Protein AF-A0A0R0GU61-F1 (afdb_monomer_lite)

pLDDT: mean 75.4, std 24.79, range [31.56, 98.56]

Foldseek 3Di:
DDDDDDDDDDPPPPDDDPDDDDPPDDDDDDDDDDDDDDDDDDDDDDPPPCPPPPPVPLVVLLVVVVVLLVVFQKAWEAAPPDPVSVVVVVVCVVVVHDHHYDHLVVPPPCSVSNLVSCCVVVVDNDDTDMHGDDD

Secondary structure (DSSP, 8-state):
-------PPPGGG-PPPP------------------------------------HHHHHHHHHHHHHHHHHSSEEEEE-TT-HHHHHHHHHHHHHT---EEEETTTSGGGHHHHHHHHHHHHS--SS-EEEE---

Structure (mmCIF, N/CA/C/O backbone):
data_AF-A0A0R0GU61-F1
#
_entry.id   AF-A0A0R0GU61-F1
#
loop_
_atom_site.group_PDB
_atom_site.id
_atom_site.type_symbol
_atom_site.label_atom_id
_atom_site.label_alt_id
_atom_site.label_comp_id
_atom_site.label_asym_id
_atom_site.label_entity_id
_atom_site.label_seq_id
_atom_site.pdbx_PDB_ins_code
_atom_site.Cartn_x
_atom_site.Cartn_y
_atom_site.Cartn_z
_atom_site.occupancy
_atom_site.B_iso_or_equiv
_atom_site.auth_seq_id
_atom_site.auth_comp_id
_atom_site.auth_asym_id
_atom_site.auth_atom_id
_atom_site.pdbx_PDB_model_num
ATOM 1 N N . MET A 1 1 ? -6.801 -0.843 35.291 1.00 43.50 1 MET A N 1
ATOM 2 C CA . MET A 1 1 ? -8.097 -1.171 34.663 1.00 43.50 1 MET A CA 1
ATOM 3 C C . MET A 1 1 ? -8.794 0.144 34.353 1.00 43.50 1 MET A C 1
ATOM 5 O O . MET A 1 1 ? -9.385 0.737 35.241 1.00 43.50 1 MET A O 1
ATOM 9 N N . ALA A 1 2 ? -8.607 0.665 33.142 1.00 40.03 2 ALA A N 1
ATOM 10 C CA . ALA A 1 2 ? -9.295 1.857 32.658 1.00 40.03 2 ALA A CA 1
ATOM 11 C C . ALA A 1 2 ? -9.623 1.603 31.185 1.00 40.03 2 ALA A C 1
ATOM 13 O O . ALA A 1 2 ? -8.729 1.544 30.345 1.00 40.03 2 ALA A O 1
ATOM 14 N N . LEU A 1 3 ? -10.899 1.329 30.919 1.00 46.47 3 LEU A N 1
ATOM 15 C CA . LEU A 1 3 ? -11.451 1.153 29.583 1.00 46.47 3 LEU A CA 1
ATOM 16 C C . LEU A 1 3 ? -11.751 2.549 29.034 1.00 46.47 3 LEU A C 1
ATOM 18 O O . LEU A 1 3 ? -12.621 3.242 29.559 1.00 46.47 3 LEU A O 1
ATOM 22 N N . ALA A 1 4 ? -11.017 2.975 28.007 1.00 47.44 4 ALA A N 1
ATOM 23 C CA . ALA A 1 4 ? -11.386 4.153 27.238 1.00 47.44 4 ALA A CA 1
ATOM 24 C C . ALA A 1 4 ? -12.559 3.778 26.322 1.00 47.44 4 ALA A C 1
ATOM 26 O O . ALA A 1 4 ? -12.432 2.934 25.437 1.00 47.44 4 ALA A O 1
ATOM 27 N N . LEU A 1 5 ? -13.713 4.386 26.588 1.00 49.72 5 LEU A N 1
ATOM 28 C CA . LEU A 1 5 ? -14.910 4.301 25.764 1.00 49.72 5 LEU A CA 1
ATOM 29 C C . LEU A 1 5 ? -14.628 4.955 24.405 1.00 49.72 5 LEU A C 1
ATOM 31 O O . LEU A 1 5 ? -14.223 6.114 24.335 1.00 49.72 5 LEU A O 1
ATOM 35 N N . GLY A 1 6 ? -14.826 4.189 23.333 1.00 44.31 6 GLY A N 1
ATOM 36 C CA . GLY A 1 6 ? -14.727 4.673 21.964 1.00 44.31 6 GLY A CA 1
ATOM 37 C C . GLY A 1 6 ? -15.836 5.674 21.655 1.00 44.31 6 GLY A C 1
ATOM 38 O O . GLY A 1 6 ? -17.020 5.375 21.808 1.00 44.31 6 GLY A O 1
ATOM 39 N N . ASN A 1 7 ? -15.453 6.857 21.180 1.00 54.03 7 ASN A N 1
ATOM 40 C CA . ASN A 1 7 ? -16.390 7.796 20.579 1.00 54.03 7 ASN A CA 1
ATOM 41 C C . ASN A 1 7 ? -16.765 7.288 19.181 1.00 54.03 7 ASN A C 1
ATOM 43 O O . ASN A 1 7 ? -15.941 7.284 18.267 1.00 54.03 7 ASN A O 1
ATOM 47 N N . ALA A 1 8 ? -18.019 6.872 19.013 1.00 54.97 8 ALA A N 1
ATOM 48 C CA . ALA A 1 8 ? -18.598 6.607 17.704 1.00 54.97 8 ALA A CA 1
ATOM 49 C C . ALA A 1 8 ? -18.725 7.926 16.921 1.00 54.97 8 ALA A C 1
ATOM 51 O O . ALA A 1 8 ? -19.383 8.863 17.373 1.00 54.97 8 ALA A O 1
ATOM 52 N N . ILE A 1 9 ? -18.102 8.006 15.741 1.00 58.25 9 ILE A N 1
ATOM 53 C CA . ILE A 1 9 ? -18.283 9.134 14.820 1.00 58.25 9 ILE A CA 1
ATOM 54 C C . ILE A 1 9 ? -19.543 8.863 13.978 1.00 58.25 9 ILE A C 1
ATOM 56 O O . ILE A 1 9 ? -19.653 7.788 13.385 1.00 58.25 9 ILE A O 1
ATOM 60 N N . PRO A 1 10 ? -20.502 9.804 13.905 1.00 43.94 10 PRO A N 1
ATOM 61 C CA . PRO A 1 10 ? -21.738 9.622 13.151 1.00 43.94 10 PRO A CA 1
ATOM 62 C C . PRO A 1 10 ? -21.476 9.492 11.643 1.00 43.94 10 PRO A C 1
ATOM 64 O O . PRO A 1 10 ? -20.787 10.309 11.032 1.00 43.94 10 PRO A O 1
ATOM 67 N N . LEU A 1 11 ? -22.098 8.474 11.038 1.00 50.50 11 LEU A N 1
ATOM 68 C CA . LEU A 1 11 ? -21.992 8.054 9.630 1.00 50.50 11 LEU A CA 1
ATOM 69 C C . LEU A 1 11 ? -22.557 9.071 8.606 1.00 50.50 11 LEU A C 1
ATOM 71 O O . LEU A 1 11 ? -22.758 8.738 7.442 1.00 50.50 11 LEU A O 1
ATOM 75 N N . SER A 1 12 ? -22.853 10.307 9.014 1.00 50.53 12 SER A N 1
ATOM 76 C CA . SER A 1 12 ? -23.627 11.278 8.228 1.00 50.53 12 SER A CA 1
ATOM 77 C C . SER A 1 12 ? -22.795 12.236 7.364 1.00 50.53 12 SER A C 1
ATOM 79 O O . SER A 1 12 ? -23.373 13.064 6.668 1.00 50.53 12 SER A O 1
ATOM 81 N N . ASN A 1 13 ? -21.460 12.131 7.360 1.00 41.72 13 ASN A N 1
ATOM 82 C CA . ASN A 1 13 ? -20.583 13.051 6.614 1.00 41.72 13 ASN A CA 1
ATOM 83 C C . ASN A 1 13 ? -19.692 12.394 5.545 1.00 41.72 13 ASN A C 1
ATOM 85 O O . ASN A 1 13 ? -18.766 13.036 5.039 1.00 41.72 13 ASN A O 1
ATOM 89 N N . LEU A 1 14 ? -19.979 11.155 5.128 1.00 43.84 14 LEU A N 1
ATOM 90 C CA . LEU A 1 14 ? -19.393 10.639 3.888 1.00 43.84 14 LEU A CA 1
ATOM 91 C C . LEU A 1 14 ? -20.014 11.376 2.695 1.00 43.84 14 LEU A C 1
ATOM 93 O O . LEU A 1 14 ? -21.105 11.046 2.232 1.00 43.84 14 LEU A O 1
ATOM 97 N N . LYS A 1 15 ? -19.303 12.386 2.180 1.00 49.25 15 LYS A N 1
ATOM 98 C CA . LYS A 1 15 ? -19.594 12.934 0.852 1.00 49.25 15 LYS A CA 1
ATOM 99 C C . LYS A 1 15 ? -19.430 11.808 -0.181 1.00 49.25 15 LYS A C 1
ATOM 101 O O . LYS A 1 15 ? -18.389 11.150 -0.167 1.00 49.25 15 LYS A O 1
ATOM 106 N N . PRO A 1 16 ? -20.412 11.586 -1.073 1.00 48.69 16 PRO A N 1
ATOM 107 C CA . PRO A 1 16 ? -20.302 10.588 -2.128 1.00 48.69 16 PRO A CA 1
ATOM 108 C C . PRO A 1 16 ? -19.059 10.839 -2.982 1.00 48.69 16 PRO A C 1
ATOM 110 O O . PRO A 1 16 ? -18.860 11.949 -3.480 1.00 48.69 16 PRO A O 1
ATOM 113 N N . CYS A 1 17 ? -18.232 9.807 -3.163 1.00 45.59 17 CYS A N 1
ATOM 114 C CA . CYS A 1 17 ? -17.131 9.852 -4.116 1.00 45.59 17 CYS A CA 1
ATOM 115 C C . CYS A 1 17 ? -17.698 10.160 -5.513 1.00 45.59 17 CYS A C 1
ATOM 117 O O . CYS A 1 17 ? -18.633 9.472 -5.945 1.00 45.59 17 CYS A O 1
ATOM 119 N N . PRO A 1 18 ? -17.174 11.162 -6.240 1.00 50.56 18 PRO A N 1
ATOM 120 C CA . PRO A 1 18 ? -17.590 11.394 -7.612 1.00 50.56 18 PRO A CA 1
ATOM 121 C C . PRO A 1 18 ? -17.233 10.156 -8.440 1.00 50.56 18 PRO A C 1
ATOM 123 O O . PRO A 1 18 ? -16.069 9.777 -8.554 1.00 50.56 18 PRO A O 1
ATOM 126 N N . LYS A 1 19 ? -18.257 9.499 -8.998 1.00 61.06 19 LYS A N 1
ATOM 127 C CA . LYS A 1 19 ? -18.097 8.441 -9.999 1.00 61.06 19 LYS A CA 1
ATOM 128 C C . LYS A 1 19 ? -17.349 9.030 -11.192 1.00 61.06 19 LYS A C 1
ATOM 130 O O . LYS A 1 19 ? -17.976 9.650 -12.045 1.00 61.06 19 LYS A O 1
ATOM 135 N N . LEU A 1 20 ? -16.040 8.824 -11.284 1.00 45.31 20 LEU A N 1
ATOM 136 C CA . LEU A 1 20 ? -15.310 9.086 -12.518 1.00 45.31 20 LEU A CA 1
ATOM 137 C C . LEU A 1 20 ? -14.534 7.849 -12.966 1.00 45.31 20 LEU A C 1
ATOM 139 O O . LEU A 1 20 ? -13.455 7.531 -12.487 1.00 45.31 20 LEU A O 1
ATOM 143 N N . SER A 1 21 ? -15.167 7.190 -13.938 1.00 47.66 21 SER A N 1
ATOM 144 C CA . SER A 1 21 ? -14.562 6.586 -15.120 1.00 47.66 21 SER A CA 1
ATOM 145 C C 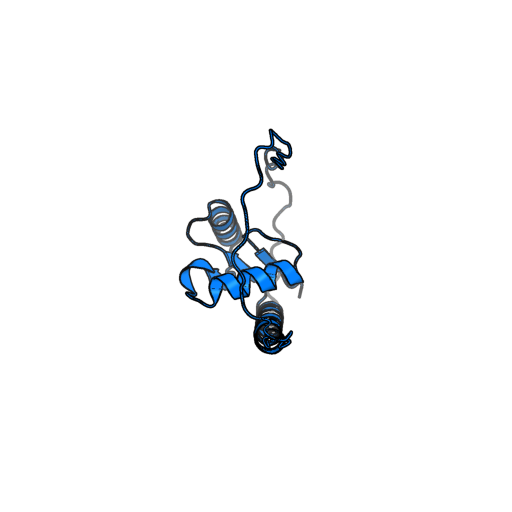. SER A 1 21 ? -13.402 5.618 -14.891 1.00 47.66 21 SER A C 1
ATOM 147 O O . SER A 1 21 ? -12.228 5.970 -14.963 1.00 47.66 21 SER A O 1
ATOM 149 N N . CYS A 1 22 ? -13.769 4.339 -14.810 1.00 42.81 22 CYS A N 1
ATOM 150 C CA . CYS A 1 22 ? -12.957 3.248 -15.331 1.00 42.81 22 CYS A CA 1
ATOM 151 C C . CYS A 1 22 ? -12.376 3.647 -16.700 1.00 42.81 22 CYS A C 1
ATOM 153 O O . CYS A 1 22 ? -13.128 3.882 -17.643 1.00 42.81 22 CYS A O 1
ATOM 155 N N . CYS A 1 23 ? -11.051 3.724 -16.820 1.00 32.28 23 CYS A N 1
ATOM 156 C CA . CYS A 1 23 ? -10.391 3.760 -18.120 1.00 32.28 23 CYS A CA 1
ATOM 157 C C . CYS A 1 23 ? -9.455 2.555 -18.229 1.00 32.28 23 CYS A C 1
ATOM 159 O O . CYS A 1 23 ? -8.236 2.646 -18.123 1.00 32.28 23 CYS A O 1
ATOM 161 N N . CYS A 1 24 ? -10.073 1.389 -18.422 1.00 46.66 24 CYS A N 1
ATOM 162 C CA . CYS A 1 24 ? -9.442 0.266 -19.093 1.00 46.66 24 CYS A CA 1
ATOM 163 C C . CYS A 1 24 ? -9.365 0.618 -20.584 1.00 46.66 24 CYS A C 1
ATOM 165 O O . CYS A 1 24 ? -10.341 0.449 -21.310 1.00 46.66 24 CYS A O 1
ATOM 167 N N . MET A 1 25 ? -8.220 1.114 -21.053 1.00 37.91 25 MET A N 1
ATOM 168 C CA . MET A 1 25 ? -7.946 1.182 -22.490 1.00 37.91 25 MET A CA 1
ATOM 169 C C . MET A 1 25 ? -7.046 0.015 -22.873 1.00 37.91 25 MET A C 1
ATOM 171 O O . MET A 1 25 ? -5.826 0.118 -22.961 1.00 37.91 25 MET A O 1
ATOM 175 N N . LYS A 1 26 ? -7.704 -1.119 -23.126 1.00 41.62 26 LYS A N 1
ATOM 176 C CA . LYS A 1 26 ? -7.234 -2.086 -24.115 1.00 41.62 26 LYS A CA 1
ATOM 177 C C . LYS A 1 26 ? -7.210 -1.370 -25.468 1.00 41.62 26 LYS A C 1
ATOM 179 O O . LYS A 1 26 ? -8.238 -0.849 -25.895 1.00 41.62 26 LYS A O 1
ATOM 184 N N . LYS A 1 27 ? -6.082 -1.407 -26.175 1.00 38.72 27 LYS A N 1
ATOM 185 C CA . LYS A 1 27 ? -6.080 -1.273 -27.636 1.00 38.72 27 LYS A CA 1
ATOM 186 C C . LYS A 1 27 ? -5.221 -2.377 -28.232 1.00 38.72 27 LYS A C 1
ATOM 188 O O . LYS A 1 27 ? -4.011 -2.425 -28.050 1.00 38.72 27 LYS A O 1
ATOM 193 N N . LEU A 1 28 ? -5.927 -3.293 -28.881 1.00 36.78 28 LEU A N 1
ATOM 194 C CA . LEU A 1 28 ? -5.436 -4.381 -29.705 1.00 36.78 28 LEU A CA 1
ATOM 195 C C . LEU A 1 28 ? -5.729 -4.002 -31.170 1.00 36.78 28 LEU A C 1
ATOM 197 O O . LEU A 1 28 ? -6.775 -3.409 -31.428 1.00 36.78 28 LEU A O 1
ATOM 201 N N . PHE A 1 29 ? -4.817 -4.406 -32.065 1.00 32.06 29 PHE A N 1
ATOM 202 C CA . PHE A 1 29 ? -4.960 -4.678 -33.511 1.00 32.06 29 PHE A CA 1
ATOM 203 C C . PHE A 1 29 ? -4.186 -3.819 -34.540 1.00 32.06 29 PHE A C 1
ATOM 205 O O . PHE A 1 29 ? -4.537 -2.687 -34.841 1.00 32.06 29 PHE A O 1
ATOM 212 N N . PHE A 1 30 ? -3.182 -4.513 -35.111 1.00 36.12 30 PHE A N 1
ATOM 213 C CA . PHE A 1 30 ? -2.898 -4.803 -36.533 1.00 36.12 30 PHE A CA 1
ATOM 214 C C . PHE A 1 30 ? -2.520 -3.666 -37.495 1.00 36.12 30 PHE A C 1
ATOM 216 O O . PHE A 1 30 ? -3.330 -2.796 -37.770 1.00 36.12 30 PHE A O 1
ATOM 223 N N . THR A 1 31 ? -1.349 -3.786 -38.141 1.00 31.56 31 THR A N 1
ATOM 224 C CA . THR A 1 31 ? -1.238 -3.805 -39.617 1.00 31.56 31 THR A CA 1
ATOM 225 C C . THR A 1 31 ? 0.146 -4.275 -40.113 1.00 31.56 31 THR A C 1
ATOM 227 O O . THR A 1 31 ? 1.185 -3.787 -39.691 1.00 31.56 31 THR A O 1
ATOM 230 N N . HIS A 1 32 ? 0.072 -5.228 -41.047 1.00 37.91 32 HIS A N 1
ATOM 231 C CA . HIS A 1 32 ? 0.898 -5.504 -42.231 1.00 37.91 32 HIS A CA 1
ATOM 232 C C . HIS A 1 32 ? 2.367 -5.988 -42.176 1.00 37.91 32 HIS A C 1
ATOM 234 O O . HIS A 1 32 ? 3.311 -5.304 -41.803 1.00 37.91 32 HIS A O 1
ATOM 240 N N . SER A 1 33 ? 2.488 -7.203 -42.723 1.00 48.88 33 SER A N 1
ATOM 241 C CA . SER A 1 33 ? 3.622 -7.966 -43.249 1.00 48.88 33 SER A CA 1
ATOM 242 C C . SER A 1 33 ? 4.519 -7.206 -44.228 1.00 48.88 33 SER A C 1
ATOM 244 O O . SER A 1 33 ? 3.951 -6.587 -45.116 1.00 48.88 33 SER A O 1
ATOM 246 N N . VAL A 1 34 ? 5.852 -7.404 -44.168 1.00 45.19 34 VAL A N 1
ATOM 247 C CA . VAL A 1 34 ? 6.778 -7.774 -45.285 1.00 45.19 34 VAL A CA 1
ATOM 248 C C . VAL A 1 34 ? 8.189 -8.134 -44.711 1.00 45.19 34 VAL A C 1
ATOM 250 O O . VAL A 1 34 ? 8.429 -7.867 -43.538 1.00 45.19 34 VAL A O 1
ATOM 253 N N . PRO A 1 35 ? 9.163 -8.666 -45.487 1.00 44.97 35 PRO A N 1
ATOM 254 C CA . PRO A 1 35 ? 9.381 -10.062 -45.862 1.00 44.97 35 PRO A CA 1
ATOM 255 C C . PRO A 1 35 ? 10.589 -10.741 -45.172 1.00 44.97 35 PRO A C 1
ATOM 257 O O . PRO A 1 35 ? 11.484 -10.128 -44.598 1.00 44.97 35 PRO A O 1
ATOM 260 N N . ILE A 1 36 ? 10.615 -12.061 -45.345 1.00 52.75 36 ILE A N 1
ATOM 261 C CA . ILE A 1 36 ? 11.704 -13.011 -45.092 1.00 52.75 36 ILE A CA 1
ATOM 262 C C . ILE A 1 36 ? 13.021 -12.611 -45.786 1.00 52.75 36 ILE A C 1
ATOM 264 O O . ILE A 1 36 ? 13.056 -12.416 -47.001 1.00 52.75 36 ILE A O 1
ATOM 268 N N . SER A 1 37 ? 14.127 -12.622 -45.032 1.00 40.88 37 SER A N 1
ATOM 269 C CA . SER A 1 37 ? 15.478 -12.816 -45.574 1.00 40.88 37 SER A CA 1
ATOM 270 C C . SER A 1 37 ? 16.326 -13.707 -44.659 1.00 40.88 37 SER A C 1
ATOM 272 O O . SER A 1 37 ? 16.051 -13.872 -43.474 1.00 40.88 37 SER A O 1
ATOM 274 N N . ARG A 1 38 ? 17.301 -14.352 -45.293 1.00 43.66 38 ARG A N 1
ATOM 275 C CA . ARG A 1 38 ? 17.920 -15.645 -44.991 1.00 43.66 38 ARG A CA 1
ATOM 276 C C . ARG A 1 38 ? 18.859 -15.666 -43.773 1.00 43.66 38 ARG A C 1
ATOM 278 O O . ARG A 1 38 ? 19.505 -14.687 -43.427 1.00 43.66 38 ARG A O 1
ATOM 285 N N . ILE A 1 39 ? 18.937 -16.870 -43.205 1.00 42.44 39 ILE A N 1
ATOM 286 C CA . ILE A 1 39 ? 19.755 -17.376 -42.089 1.00 42.44 39 ILE A CA 1
ATOM 287 C C . ILE A 1 39 ? 21.267 -17.170 -42.330 1.00 42.44 39 ILE A C 1
ATOM 289 O O . ILE A 1 39 ? 21.724 -17.357 -43.459 1.00 42.44 39 ILE A O 1
ATOM 293 N N . PRO A 1 40 ? 22.062 -16.925 -41.267 1.00 41.25 40 PRO A N 1
ATOM 294 C CA . PRO A 1 40 ? 23.214 -17.799 -41.011 1.00 41.25 40 PRO A CA 1
ATOM 295 C C . PRO A 1 40 ? 23.167 -18.471 -39.630 1.00 41.25 40 PRO A C 1
ATOM 297 O O . PRO A 1 40 ? 22.678 -17.942 -38.637 1.00 41.25 40 PRO A O 1
ATOM 300 N N . THR A 1 41 ? 23.690 -19.688 -39.625 1.00 44.88 41 THR A N 1
ATOM 301 C CA . THR A 1 41 ? 23.769 -20.705 -38.573 1.00 44.88 41 THR A CA 1
ATOM 302 C C . THR A 1 41 ? 24.224 -20.211 -37.193 1.00 44.88 41 THR A C 1
ATOM 304 O O . THR A 1 41 ? 25.338 -19.708 -37.056 1.00 44.88 41 THR A O 1
ATOM 307 N N . THR A 1 42 ? 23.433 -20.480 -36.147 1.00 46.69 42 THR A N 1
ATOM 308 C CA . THR A 1 42 ? 23.888 -20.445 -34.744 1.00 46.69 42 THR A CA 1
ATOM 309 C C . THR A 1 42 ? 24.034 -21.872 -34.189 1.00 46.69 42 THR A C 1
ATOM 311 O O . THR A 1 42 ? 23.240 -22.756 -34.522 1.00 46.69 42 THR A O 1
ATOM 314 N N . PRO A 1 43 ? 25.073 -22.151 -33.379 1.00 48.06 43 PRO A N 1
ATOM 315 C CA . PRO A 1 43 ? 25.386 -23.499 -32.923 1.00 48.06 43 PRO A CA 1
ATOM 316 C C . PRO A 1 43 ? 24.392 -23.982 -31.861 1.00 48.06 43 PRO A C 1
ATOM 318 O O . PRO A 1 43 ? 24.082 -23.285 -30.895 1.00 48.06 43 PRO A O 1
ATOM 321 N N . LYS A 1 44 ? 23.948 -25.226 -32.046 1.00 49.88 44 LYS A N 1
ATOM 322 C CA . LYS A 1 44 ? 23.138 -26.052 -31.145 1.00 49.88 44 LYS A CA 1
ATOM 323 C C . LYS A 1 44 ? 23.691 -25.996 -29.709 1.00 49.88 44 LYS A C 1
ATOM 325 O O . LYS A 1 44 ? 24.649 -26.694 -29.388 1.00 49.88 44 LYS A O 1
ATOM 330 N N . ARG A 1 45 ? 23.088 -25.176 -28.840 1.00 47.72 45 ARG A N 1
ATOM 331 C CA . ARG A 1 45 ? 23.270 -25.259 -27.383 1.00 47.72 45 ARG A CA 1
ATOM 332 C C . ARG A 1 45 ? 22.027 -25.894 -26.769 1.00 47.72 45 ARG A C 1
ATOM 334 O O . ARG A 1 45 ? 20.900 -25.494 -27.033 1.00 47.72 45 ARG A O 1
ATOM 341 N N . THR A 1 46 ? 22.298 -26.945 -26.013 1.00 46.22 46 THR A N 1
ATOM 342 C CA . THR A 1 46 ? 21.416 -27.749 -25.167 1.00 46.22 46 THR A CA 1
ATOM 343 C C . THR A 1 46 ? 20.398 -26.921 -24.370 1.00 46.22 46 THR A C 1
ATOM 345 O O . THR A 1 46 ? 20.728 -25.805 -23.962 1.00 46.22 46 THR A O 1
ATOM 348 N N . PRO A 1 47 ? 19.202 -27.458 -24.054 1.00 49.62 47 PRO A N 1
ATOM 349 C CA . PRO A 1 47 ? 18.308 -26.839 -23.088 1.00 49.62 47 PRO A CA 1
ATOM 350 C C . PRO A 1 47 ? 18.915 -27.035 -21.696 1.00 49.62 47 PRO A C 1
ATOM 352 O O . PRO A 1 47 ? 18.625 -27.999 -20.994 1.00 49.62 47 PRO A O 1
ATOM 355 N N . THR A 1 48 ? 19.811 -26.139 -21.297 1.00 43.84 48 THR A N 1
ATOM 356 C CA . THR A 1 48 ? 20.145 -25.997 -19.885 1.00 43.84 48 THR A CA 1
ATOM 357 C C . THR A 1 48 ? 18.942 -25.328 -19.246 1.00 43.84 48 THR A C 1
ATOM 359 O O . THR A 1 48 ? 18.734 -24.126 -19.407 1.00 43.84 48 THR A O 1
ATOM 362 N N . THR A 1 49 ? 18.116 -26.113 -18.562 1.00 50.50 49 THR A N 1
ATOM 363 C CA . THR A 1 49 ? 17.048 -25.618 -17.701 1.00 50.50 49 THR A CA 1
ATOM 364 C C . THR A 1 49 ? 17.684 -24.789 -16.583 1.00 50.50 49 THR A C 1
ATOM 366 O O . THR A 1 49 ? 17.960 -25.284 -15.495 1.00 50.50 49 THR A O 1
ATOM 369 N N . VAL A 1 50 ? 17.959 -23.509 -16.839 1.00 54.22 50 VAL A N 1
ATOM 370 C CA . VAL A 1 50 ? 18.219 -22.527 -15.784 1.00 54.22 50 VAL A CA 1
ATOM 371 C C . VAL A 1 50 ? 16.886 -22.244 -15.101 1.00 54.22 50 VAL A C 1
ATOM 373 O O . VAL A 1 50 ? 16.244 -21.221 -15.336 1.00 54.22 50 VAL A O 1
ATOM 376 N N . VAL A 1 51 ? 16.448 -23.179 -14.253 1.00 54.34 51 VAL A N 1
ATOM 377 C CA . VAL A 1 51 ? 15.431 -22.916 -13.231 1.00 54.34 51 VAL A CA 1
ATOM 378 C C . VAL A 1 51 ? 16.087 -21.958 -12.241 1.00 54.34 51 VAL A C 1
ATOM 380 O O . VAL A 1 51 ? 16.701 -22.357 -11.255 1.00 54.34 51 VAL A O 1
ATOM 383 N N . ARG A 1 52 ? 16.076 -20.666 -12.567 1.00 58.59 52 ARG A N 1
ATOM 384 C CA . ARG A 1 52 ? 16.611 -19.628 -11.690 1.00 58.59 52 ARG A CA 1
ATOM 385 C C . ARG A 1 52 ? 15.761 -19.650 -10.420 1.00 58.59 52 ARG A C 1
ATOM 387 O O . ARG A 1 52 ? 14.551 -19.471 -10.500 1.00 58.59 52 ARG A O 1
ATOM 394 N N . ALA A 1 53 ? 16.387 -19.907 -9.273 1.00 56.78 53 ALA A N 1
ATOM 395 C CA . ALA A 1 53 ? 15.747 -19.980 -7.963 1.00 56.78 53 ALA A CA 1
ATOM 396 C C . ALA A 1 53 ? 15.125 -18.625 -7.570 1.00 56.78 53 ALA A C 1
ATOM 398 O O . ALA A 1 53 ? 15.711 -17.834 -6.839 1.00 56.78 53 ALA A O 1
ATOM 399 N N . THR A 1 54 ? 13.940 -18.326 -8.093 1.00 60.31 54 THR A N 1
ATOM 400 C CA . THR A 1 54 ? 13.128 -17.157 -7.721 1.00 60.31 54 THR A CA 1
ATOM 401 C C . THR A 1 54 ? 12.166 -17.471 -6.578 1.00 60.31 54 THR A C 1
ATOM 403 O O . THR A 1 54 ? 11.494 -16.571 -6.077 1.00 60.31 54 THR A O 1
ATOM 406 N N . SER A 1 55 ? 12.082 -18.737 -6.158 1.00 64.06 55 SER A N 1
ATOM 407 C CA . SER A 1 55 ? 11.125 -19.201 -5.153 1.00 64.06 55 SER A CA 1
ATOM 408 C C . SER A 1 55 ? 11.451 -18.709 -3.741 1.00 64.06 55 SER A C 1
ATOM 410 O O . SER A 1 55 ? 10.530 -18.368 -3.008 1.00 64.06 55 SER A O 1
ATOM 412 N N . SER A 1 56 ? 12.731 -18.598 -3.366 1.00 77.81 56 SER A N 1
ATOM 413 C CA . SER A 1 56 ? 13.124 -18.306 -1.978 1.00 77.81 56 SER A CA 1
ATOM 414 C C . SER A 1 56 ? 13.008 -16.834 -1.571 1.00 77.81 56 SER A C 1
ATOM 416 O O . SER A 1 56 ? 12.774 -16.543 -0.402 1.00 77.81 56 SER A O 1
ATOM 418 N N . PHE A 1 57 ? 13.179 -15.889 -2.501 1.00 78.50 57 PHE A N 1
ATOM 419 C CA . PHE A 1 57 ? 13.096 -14.461 -2.173 1.00 78.50 57 PHE A CA 1
ATOM 420 C C . PHE A 1 57 ? 11.643 -13.979 -2.098 1.00 78.50 57 PHE A C 1
ATOM 422 O O . PHE A 1 57 ? 11.277 -13.253 -1.177 1.00 78.50 57 PHE A O 1
ATOM 429 N N . GLY A 1 58 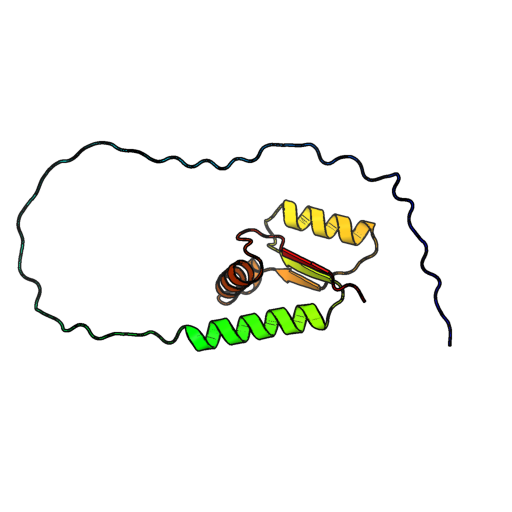? 10.801 -14.424 -3.039 1.00 84.06 58 GLY A N 1
ATOM 430 C CA . GLY A 1 58 ? 9.382 -14.074 -3.053 1.00 84.06 58 GLY A CA 1
ATOM 431 C C . GLY A 1 58 ? 8.636 -14.581 -1.819 1.00 84.06 58 GLY A C 1
ATOM 432 O O . GLY A 1 58 ? 7.842 -13.830 -1.262 1.00 84.06 58 GLY A O 1
ATOM 433 N N . SER A 1 59 ? 8.930 -15.805 -1.360 1.00 88.62 59 SER A N 1
ATOM 434 C CA . SER A 1 59 ? 8.303 -16.358 -0.152 1.00 88.62 59 SER A CA 1
ATOM 435 C C . SER A 1 59 ? 8.652 -15.545 1.100 1.00 88.62 59 SER A C 1
ATOM 437 O O . SER A 1 59 ? 7.762 -15.172 1.851 1.00 88.62 59 SER A O 1
ATOM 439 N N . ARG A 1 60 ? 9.924 -15.158 1.277 1.00 93.31 60 ARG A N 1
ATOM 440 C CA . ARG A 1 60 ? 10.371 -14.349 2.430 1.00 93.31 60 ARG A CA 1
ATOM 441 C C . ARG A 1 60 ? 9.703 -12.973 2.491 1.00 93.31 60 ARG A C 1
ATOM 443 O O . ARG A 1 60 ? 9.368 -12.496 3.574 1.00 93.31 60 ARG A O 1
ATOM 450 N N . LEU A 1 61 ? 9.523 -12.318 1.344 1.00 94.88 61 LEU A N 1
ATOM 451 C CA . LEU A 1 61 ? 8.816 -11.035 1.271 1.00 94.88 61 LEU A CA 1
ATOM 452 C C . LEU A 1 61 ? 7.329 -11.183 1.597 1.00 94.88 61 LEU A C 1
ATOM 454 O O . LEU A 1 61 ? 6.772 -10.333 2.284 1.00 94.88 61 LEU A O 1
ATOM 458 N N . GLU A 1 62 ? 6.699 -12.259 1.130 1.00 95.69 62 GLU A N 1
ATOM 459 C CA . GLU A 1 62 ? 5.306 -12.567 1.451 1.00 95.69 62 GLU A CA 1
ATOM 460 C C . GLU A 1 62 ? 5.119 -12.799 2.956 1.00 95.69 62 GLU A C 1
ATOM 462 O O . GLU A 1 62 ? 4.218 -12.206 3.551 1.00 95.69 62 GLU A O 1
ATOM 467 N N . ASP A 1 63 ? 6.010 -13.568 3.585 1.00 96.50 63 ASP A N 1
ATOM 468 C CA . ASP A 1 63 ? 6.021 -13.767 5.039 1.00 96.50 63 ASP A CA 1
ATOM 469 C C . ASP A 1 63 ? 6.215 -12.440 5.788 1.00 96.50 63 ASP A C 1
ATOM 471 O O . ASP A 1 63 ? 5.538 -12.178 6.782 1.00 96.50 63 ASP A O 1
ATOM 475 N N . THR A 1 64 ? 7.092 -11.568 5.278 1.00 96.19 64 THR A N 1
ATOM 476 C CA . THR A 1 64 ? 7.325 -10.232 5.849 1.00 96.19 64 THR A CA 1
ATOM 477 C C . THR A 1 64 ? 6.064 -9.374 5.785 1.00 96.19 64 THR A C 1
ATOM 479 O O . THR A 1 64 ? 5.677 -8.808 6.801 1.00 96.19 64 THR A O 1
ATOM 482 N N . ILE A 1 65 ? 5.380 -9.318 4.635 1.00 96.50 65 ILE A N 1
ATOM 483 C CA . ILE A 1 65 ? 4.124 -8.562 4.487 1.00 96.50 65 ILE A CA 1
ATOM 484 C C . ILE A 1 65 ? 3.071 -9.096 5.457 1.00 96.50 65 ILE A C 1
ATOM 486 O O . ILE A 1 65 ? 2.475 -8.317 6.195 1.00 96.50 65 ILE A O 1
ATOM 490 N N . LYS A 1 66 ? 2.860 -10.417 5.491 1.00 95.56 66 LYS A N 1
ATOM 491 C CA . LYS A 1 66 ? 1.867 -11.041 6.381 1.00 95.56 66 LYS A CA 1
ATOM 492 C C . LYS A 1 66 ? 2.154 -10.734 7.846 1.00 95.56 66 LYS A C 1
ATOM 494 O O . LYS A 1 66 ? 1.234 -10.390 8.581 1.00 95.56 66 LYS A O 1
ATOM 499 N N . LYS A 1 67 ? 3.423 -10.816 8.252 1.00 96.12 67 LYS A N 1
ATOM 500 C CA . LYS A 1 67 ? 3.859 -10.479 9.608 1.00 96.12 67 LYS A CA 1
ATOM 501 C C . LYS A 1 67 ? 3.598 -9.007 9.927 1.00 96.12 67 LYS A C 1
ATOM 503 O O . LYS A 1 67 ? 2.956 -8.712 10.926 1.00 96.12 67 LYS A O 1
ATOM 508 N N . THR A 1 68 ? 4.026 -8.094 9.058 1.00 96.56 68 THR A N 1
ATOM 509 C CA . THR A 1 68 ? 3.820 -6.653 9.250 1.00 96.56 68 THR A CA 1
ATOM 510 C C . THR A 1 68 ? 2.339 -6.295 9.327 1.00 96.56 68 THR A C 1
ATOM 512 O O . THR A 1 68 ? 1.954 -5.505 10.184 1.00 96.56 68 THR A O 1
ATOM 515 N N . VAL A 1 69 ? 1.503 -6.891 8.477 1.00 95.81 69 VAL A N 1
ATOM 516 C CA . VAL A 1 69 ? 0.050 -6.689 8.514 1.00 95.81 69 VAL A CA 1
ATOM 517 C C . VAL A 1 69 ? -0.554 -7.239 9.805 1.00 95.81 69 VAL A C 1
ATOM 519 O O . VAL A 1 69 ? -1.419 -6.589 10.367 1.00 95.81 69 VAL A O 1
ATOM 522 N N . ALA A 1 70 ? -0.096 -8.386 10.309 1.00 94.81 70 ALA A N 1
ATOM 523 C CA . ALA A 1 70 ? -0.605 -8.957 11.558 1.00 94.81 70 ALA A CA 1
ATOM 524 C C . ALA A 1 70 ? -0.188 -8.165 12.813 1.00 94.81 70 ALA A C 1
ATOM 526 O O . ALA A 1 70 ? -0.925 -8.141 13.794 1.00 94.81 70 ALA A O 1
ATOM 527 N N . GLU A 1 71 ? 0.989 -7.536 12.799 1.00 95.44 71 GLU A N 1
ATOM 528 C CA . GLU A 1 71 ? 1.545 -6.809 13.951 1.00 95.44 71 GLU A CA 1
ATOM 529 C C . GLU A 1 71 ? 1.042 -5.364 14.071 1.00 95.44 71 GLU A C 1
ATOM 531 O O . GLU A 1 71 ? 1.127 -4.778 15.149 1.00 95.44 71 GLU A O 1
ATOM 536 N N . ASN A 1 72 ? 0.533 -4.776 12.985 1.00 95.56 72 ASN A N 1
ATOM 537 C CA . ASN A 1 72 ? 0.159 -3.365 12.935 1.00 95.56 72 ASN A CA 1
ATOM 538 C C . ASN A 1 72 ? -1.334 -3.212 12.607 1.00 95.56 72 ASN A C 1
ATOM 540 O O . ASN A 1 72 ? -1.808 -3.824 11.651 1.00 95.56 72 ASN A O 1
ATOM 544 N N . PRO A 1 73 ? -2.082 -2.357 13.330 1.00 95.31 73 PRO A N 1
ATOM 545 C CA . PRO A 1 73 ? -3.526 -2.218 13.127 1.00 95.31 73 PRO A CA 1
ATOM 546 C C . PRO A 1 73 ? -3.874 -1.680 11.734 1.00 95.31 73 PRO A C 1
ATOM 548 O O . PRO A 1 73 ? -4.866 -2.097 11.133 1.00 95.31 73 PRO A O 1
ATOM 551 N N . VAL A 1 74 ? -3.049 -0.765 11.211 1.00 97.12 74 VAL A N 1
ATOM 552 C CA . VAL A 1 74 ? -3.188 -0.208 9.865 1.00 97.12 74 VAL A CA 1
ATOM 553 C C . VAL A 1 74 ? -1.820 -0.136 9.195 1.00 97.12 74 VAL A C 1
ATOM 555 O O . VAL A 1 74 ? -0.886 0.455 9.740 1.00 97.12 74 VAL A O 1
ATOM 558 N N . VAL A 1 75 ? -1.716 -0.699 7.991 1.00 98.19 75 VAL A N 1
ATOM 559 C CA . VAL A 1 75 ? -0.514 -0.647 7.145 1.00 98.19 75 VAL A CA 1
ATOM 560 C C . VAL A 1 75 ? -0.878 -0.068 5.783 1.00 98.19 75 VAL A C 1
ATOM 562 O O . VAL A 1 75 ? -1.851 -0.494 5.159 1.00 98.19 75 VAL A O 1
ATOM 565 N N . LEU A 1 76 ? -0.081 0.882 5.301 1.00 98.44 76 LEU A N 1
ATOM 566 C CA . LEU A 1 76 ? -0.229 1.528 4.001 1.00 98.44 76 LEU A CA 1
ATOM 567 C C . LEU A 1 76 ? 1.040 1.326 3.166 1.00 98.44 76 LEU A C 1
ATOM 569 O O . LEU A 1 76 ? 2.086 1.902 3.450 1.00 98.44 76 LEU A O 1
ATOM 573 N N . TYR A 1 77 ? 0.926 0.567 2.080 1.00 98.50 77 TYR A N 1
ATOM 574 C CA . TYR A 1 77 ? 1.944 0.533 1.032 1.00 98.50 77 TYR A CA 1
ATOM 575 C C . TYR A 1 77 ? 1.618 1.590 -0.026 1.00 98.50 77 TYR A C 1
ATOM 577 O O . TYR A 1 77 ? 0.571 1.524 -0.685 1.00 98.50 77 TYR A O 1
ATOM 585 N N . SER A 1 78 ? 2.513 2.559 -0.197 1.00 98.44 78 SER A N 1
ATOM 586 C CA . SER A 1 78 ? 2.326 3.738 -1.044 1.00 98.44 78 SER A CA 1
ATOM 587 C C . SER A 1 78 ? 3.498 3.981 -1.994 1.00 98.44 78 SER A C 1
ATOM 589 O O . SER A 1 78 ? 4.465 3.217 -2.045 1.00 98.44 78 SER A O 1
ATOM 591 N N . LYS A 1 79 ? 3.362 5.036 -2.804 1.00 98.31 79 LYS A N 1
ATOM 592 C CA . LYS A 1 79 ? 4.487 5.683 -3.480 1.00 98.31 79 LYS A CA 1
ATOM 593 C C . LYS A 1 79 ? 4.435 7.186 -3.257 1.00 98.31 79 LYS A C 1
ATOM 595 O O . LYS A 1 79 ? 3.334 7.753 -3.274 1.00 98.31 79 LYS A O 1
ATOM 600 N N . THR A 1 80 ? 5.594 7.828 -3.137 1.00 98.12 80 THR A N 1
ATOM 601 C CA . THR A 1 80 ? 5.691 9.260 -2.795 1.00 98.12 80 THR A CA 1
ATOM 602 C C . THR A 1 80 ? 5.053 10.171 -3.845 1.00 98.12 80 THR A C 1
ATOM 604 O O . THR A 1 80 ? 4.413 11.166 -3.513 1.00 98.12 80 THR A O 1
ATOM 607 N N . TRP A 1 81 ? 5.154 9.793 -5.119 1.00 97.62 81 TRP A N 1
ATOM 608 C CA . TRP A 1 81 ? 4.660 10.559 -6.266 1.00 97.62 81 TRP A CA 1
ATOM 609 C C . TRP A 1 81 ? 3.183 10.296 -6.612 1.00 97.62 81 TRP A C 1
ATOM 611 O O . TRP A 1 81 ? 2.650 10.899 -7.544 1.00 97.62 81 TRP A O 1
ATOM 621 N N . CYS A 1 82 ? 2.499 9.390 -5.904 1.00 97.75 82 CYS A N 1
ATOM 622 C CA . CYS A 1 82 ? 1.126 8.994 -6.227 1.00 97.75 82 CYS A CA 1
ATOM 623 C C . CYS A 1 82 ? 0.086 9.854 -5.489 1.00 97.75 82 CYS A C 1
ATOM 625 O O . CYS A 1 82 ? -0.040 9.777 -4.265 1.00 97.75 82 CYS A O 1
ATOM 627 N N . SER A 1 83 ? -0.740 10.599 -6.235 1.00 97.94 83 SER A N 1
ATOM 628 C CA . SER A 1 83 ? -1.807 11.443 -5.670 1.00 97.94 83 SER A CA 1
ATOM 629 C C . SER A 1 83 ? -2.826 10.653 -4.840 1.00 97.94 83 SER A C 1
ATOM 631 O O . SER A 1 83 ? -3.157 11.069 -3.732 1.00 97.94 83 SER A O 1
ATOM 633 N N . TYR A 1 84 ? -3.246 9.472 -5.304 1.00 98.38 84 TYR A N 1
ATOM 634 C CA . TYR A 1 84 ? -4.169 8.601 -4.563 1.00 98.38 84 TYR A CA 1
ATOM 635 C C . TYR A 1 84 ? -3.597 8.158 -3.210 1.00 98.38 84 TYR A C 1
ATOM 637 O O . TYR A 1 84 ? -4.320 8.052 -2.223 1.00 98.38 84 TYR A O 1
ATOM 645 N N . SER A 1 85 ? -2.283 7.921 -3.136 1.00 98.06 85 SER A N 1
ATOM 646 C CA . SER A 1 85 ? -1.632 7.569 -1.868 1.00 98.06 85 SER A CA 1
ATOM 647 C C . SER A 1 85 ? -1.617 8.754 -0.899 1.00 98.06 85 SER A C 1
ATOM 649 O O . SER A 1 85 ? -1.863 8.578 0.294 1.00 98.06 85 SER A O 1
ATOM 651 N N . SER A 1 86 ? -1.383 9.967 -1.405 1.00 98.25 86 SER A N 1
ATOM 652 C CA . SER A 1 86 ? -1.451 11.199 -0.610 1.00 98.25 86 SER A CA 1
ATOM 653 C C . SER A 1 86 ? -2.854 11.461 -0.057 1.00 98.25 86 SER A C 1
ATOM 655 O O . SER A 1 86 ? -2.990 11.838 1.107 1.00 98.25 86 SER A O 1
ATOM 657 N N . GLU A 1 87 ? -3.904 11.205 -0.840 1.00 98.56 87 GLU A N 1
ATOM 658 C CA . GLU A 1 87 ? -5.295 11.331 -0.383 1.00 98.56 87 GLU A CA 1
ATOM 659 C C . GLU A 1 87 ? -5.612 10.386 0.783 1.00 98.56 87 GLU A C 1
ATOM 661 O O . GLU A 1 87 ? -6.205 10.814 1.776 1.00 98.56 87 GLU A O 1
ATOM 666 N N . VAL A 1 88 ? -5.157 9.131 0.713 1.00 98.38 88 VAL A N 1
ATOM 667 C CA . VAL A 1 88 ? -5.333 8.151 1.797 1.00 98.38 88 VAL A CA 1
ATOM 668 C C . VAL A 1 88 ? -4.589 8.575 3.068 1.00 98.38 88 VAL A C 1
ATOM 670 O O . VAL A 1 88 ? -5.154 8.502 4.159 1.00 98.38 88 VAL A O 1
ATOM 673 N N . LYS A 1 89 ? -3.362 9.099 2.954 1.00 98.12 89 LYS A N 1
ATOM 674 C CA . LYS A 1 89 ? -2.621 9.640 4.112 1.00 98.12 89 LYS A CA 1
ATOM 675 C C . LYS A 1 89 ? -3.359 10.810 4.766 1.00 98.12 89 LYS A C 1
ATOM 677 O O . LYS A 1 89 ? -3.458 10.881 5.990 1.00 98.12 89 LYS A O 1
ATOM 682 N N . ILE A 1 90 ? -3.914 11.718 3.960 1.00 98.25 90 ILE A N 1
ATOM 683 C CA . ILE A 1 90 ? -4.723 12.841 4.457 1.00 98.25 90 ILE A CA 1
ATOM 684 C C . ILE A 1 90 ? -5.985 12.327 5.156 1.00 98.25 90 ILE A C 1
ATOM 686 O O . ILE A 1 90 ? -6.361 12.866 6.199 1.00 98.25 90 ILE A O 1
ATOM 690 N N . LEU A 1 91 ? -6.639 11.303 4.602 1.00 98.19 91 LEU A N 1
ATOM 691 C CA . LEU A 1 91 ? -7.813 10.687 5.213 1.00 98.19 91 LEU A CA 1
ATOM 692 C C . LEU A 1 91 ? -7.481 10.113 6.594 1.00 98.19 91 LEU A C 1
ATOM 694 O O . LEU A 1 91 ? -8.171 10.442 7.555 1.00 98.19 91 LEU A O 1
ATOM 698 N N . PHE A 1 92 ? -6.403 9.338 6.720 1.00 97.69 92 PHE A N 1
ATOM 699 C CA . PHE A 1 92 ? -5.986 8.794 8.014 1.00 97.69 92 PHE A CA 1
ATOM 700 C C . PHE A 1 92 ? -5.666 9.888 9.034 1.00 97.69 92 PHE A C 1
ATOM 702 O O . PHE A 1 92 ? -6.176 9.844 10.154 1.00 97.69 92 PHE A O 1
ATOM 709 N N . LYS A 1 93 ? -4.960 10.946 8.615 1.00 97.56 93 LYS A N 1
ATOM 710 C CA . LYS A 1 93 ? -4.701 12.113 9.468 1.00 97.56 93 LYS A CA 1
ATOM 711 C C . LYS A 1 93 ? -5.991 12.778 9.961 1.00 97.56 93 LYS A C 1
ATOM 713 O O . LYS A 1 93 ? -6.071 13.160 11.124 1.00 97.56 93 LYS A O 1
ATOM 718 N N . LYS A 1 94 ? -7.008 12.912 9.102 1.00 97.94 94 LYS A N 1
ATOM 719 C CA . LYS A 1 94 ? -8.324 13.466 9.483 1.00 97.94 94 LYS A CA 1
ATOM 720 C C . LYS A 1 94 ? -9.078 12.572 10.466 1.00 97.94 94 LYS A C 1
ATOM 722 O O . LYS A 1 94 ? -9.824 13.088 11.289 1.00 97.94 94 LYS A O 1
ATOM 727 N N . LEU A 1 95 ? -8.891 11.259 10.367 1.00 96.81 95 LEU A N 1
ATOM 728 C CA . LEU A 1 95 ? -9.488 10.274 11.268 1.00 96.81 95 LEU A CA 1
ATOM 729 C C . LEU A 1 95 ? -8.701 10.102 12.577 1.00 96.81 95 LEU A C 1
ATOM 731 O O . LEU A 1 95 ? -9.154 9.374 13.452 1.00 96.81 95 LEU A O 1
ATOM 735 N N . GLY A 1 96 ? -7.542 10.754 12.723 1.00 96.69 96 GLY A N 1
ATOM 736 C CA . GLY A 1 96 ? -6.672 10.582 13.888 1.00 96.69 96 GLY A CA 1
ATOM 737 C C . GLY A 1 96 ? -6.018 9.199 13.960 1.00 96.69 96 GLY A C 1
ATOM 738 O O . GLY A 1 96 ? -5.647 8.758 15.043 1.00 96.69 96 GLY A O 1
ATOM 739 N N . VAL A 1 97 ? -5.901 8.511 12.823 1.00 96.25 97 VAL A N 1
ATOM 740 C CA . VAL A 1 97 ? -5.246 7.204 12.704 1.00 96.25 97 VAL A CA 1
ATOM 741 C C . VAL A 1 97 ? -3.838 7.416 12.163 1.00 96.25 97 VAL A C 1
ATOM 743 O O . VAL A 1 97 ? -3.664 8.122 11.170 1.00 96.25 97 VAL A O 1
ATOM 746 N N . ASP A 1 98 ? -2.853 6.779 12.789 1.00 95.75 98 ASP A N 1
ATOM 747 C CA . ASP A 1 98 ? -1.464 6.784 12.330 1.00 95.75 98 ASP A CA 1
ATOM 748 C C . ASP A 1 98 ? -1.105 5.413 11.725 1.00 95.75 98 ASP A C 1
ATOM 750 O O . ASP A 1 98 ? -0.909 4.448 12.468 1.00 95.75 98 ASP A O 1
ATOM 754 N N . PRO A 1 99 ? -1.121 5.265 10.387 1.00 97.25 99 PRO A N 1
ATOM 755 C CA . PRO A 1 99 ? -0.794 4.005 9.730 1.00 97.25 99 PRO A CA 1
ATOM 756 C C . PRO A 1 99 ? 0.722 3.804 9.625 1.00 97.25 99 PRO A C 1
ATOM 758 O O . PRO A 1 99 ? 1.472 4.750 9.390 1.00 97.25 99 PRO A O 1
ATOM 761 N N . LEU A 1 100 ? 1.175 2.550 9.649 1.00 98.12 100 LEU A N 1
ATOM 762 C CA . LEU A 1 100 ? 2.545 2.228 9.251 1.00 98.12 100 LEU A CA 1
ATOM 763 C C . LEU A 1 100 ? 2.684 2.359 7.727 1.00 98.12 100 LEU A C 1
ATOM 765 O O . LEU A 1 100 ? 2.040 1.619 6.982 1.00 98.12 100 LEU A O 1
ATOM 769 N N . VAL A 1 101 ? 3.521 3.287 7.259 1.00 98.31 101 VAL A N 1
ATOM 770 C CA . VAL A 1 101 ? 3.670 3.605 5.828 1.00 98.31 101 VAL A CA 1
ATOM 771 C C . VAL A 1 101 ? 4.959 3.022 5.244 1.00 98.31 101 VAL A C 1
ATOM 773 O O . VAL A 1 101 ? 6.038 3.215 5.797 1.00 98.31 101 VAL A O 1
ATOM 776 N N . PHE A 1 102 ? 4.853 2.369 4.084 1.00 98.31 102 PHE A N 1
ATOM 777 C CA . PHE A 1 102 ? 5.986 1.913 3.273 1.00 98.31 102 PHE A CA 1
ATOM 778 C C . PHE A 1 102 ? 5.967 2.572 1.890 1.00 98.31 102 PHE A C 1
ATOM 780 O O . PHE A 1 102 ? 5.090 2.279 1.073 1.00 98.31 102 PHE A O 1
ATOM 787 N N . GLU A 1 103 ? 6.962 3.413 1.604 1.00 98.38 103 GLU A N 1
ATOM 788 C CA . GLU A 1 103 ? 7.142 4.053 0.296 1.00 98.38 103 GLU A CA 1
ATOM 789 C C . GLU A 1 103 ? 7.949 3.160 -0.645 1.00 98.38 103 GLU A C 1
ATOM 791 O O . GLU A 1 103 ? 9.178 3.106 -0.596 1.00 98.38 103 GLU A O 1
ATOM 796 N 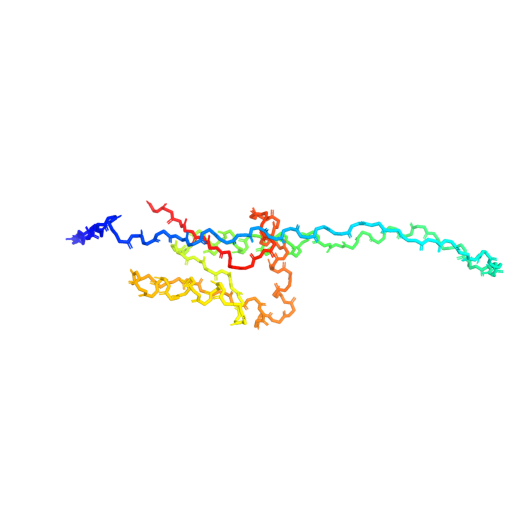N . LEU A 1 104 ? 7.259 2.434 -1.525 1.00 98.12 104 LEU A N 1
ATOM 797 C CA . LEU A 1 104 ? 7.886 1.411 -2.366 1.00 98.12 104 LEU A CA 1
ATOM 798 C C . LEU A 1 104 ? 8.960 1.974 -3.310 1.00 98.12 104 LEU A C 1
ATOM 800 O O . LEU A 1 104 ? 9.884 1.252 -3.680 1.00 98.12 104 LEU A O 1
ATOM 804 N N . ASP A 1 105 ? 8.834 3.228 -3.737 1.00 97.38 105 ASP A N 1
ATOM 805 C CA . ASP A 1 105 ? 9.797 3.901 -4.613 1.00 97.38 105 ASP A CA 1
ATOM 806 C C . ASP A 1 105 ? 11.087 4.332 -3.897 1.00 97.38 105 ASP A C 1
ATOM 808 O O . ASP A 1 105 ? 12.113 4.489 -4.558 1.00 97.38 105 ASP A O 1
ATOM 812 N N . GLU A 1 106 ? 11.080 4.420 -2.567 1.00 98.06 106 GLU A N 1
ATOM 813 C CA . GLU A 1 106 ? 12.258 4.776 -1.763 1.00 98.06 106 GLU A CA 1
ATOM 814 C C . GLU A 1 106 ? 13.043 3.542 -1.276 1.00 98.06 106 GLU A C 1
ATOM 816 O O . GLU A 1 106 ? 14.202 3.642 -0.879 1.00 98.06 106 GLU A O 1
ATOM 821 N N . MET A 1 107 ? 12.462 2.341 -1.375 1.00 95.62 107 MET A N 1
ATOM 822 C CA . MET A 1 107 ? 13.066 1.073 -0.920 1.00 95.62 107 MET A CA 1
ATOM 823 C C . MET A 1 107 ? 14.144 0.503 -1.867 1.00 95.62 107 MET A C 1
ATOM 825 O O . MET A 1 107 ? 14.579 -0.646 -1.718 1.00 95.62 107 MET A O 1
ATOM 829 N N . GLY A 1 108 ? 14.553 1.263 -2.885 1.00 96.31 108 GLY A N 1
ATOM 830 C CA . GLY A 1 108 ? 15.579 0.857 -3.843 1.00 96.31 108 GLY A CA 1
ATOM 831 C C . GLY A 1 108 ? 15.246 -0.467 -4.562 1.00 96.31 108 GLY A C 1
ATOM 832 O O . GLY A 1 108 ? 14.103 -0.677 -4.979 1.00 96.31 108 GLY A O 1
ATOM 833 N N . PRO A 1 109 ? 16.207 -1.402 -4.717 1.00 94.00 109 PRO A N 1
ATOM 834 C CA . PRO A 1 109 ? 16.000 -2.648 -5.468 1.00 94.00 109 PRO A CA 1
ATOM 835 C C . PRO A 1 109 ? 14.922 -3.589 -4.907 1.00 94.00 109 PRO A C 1
ATOM 837 O O . PRO A 1 109 ? 14.457 -4.480 -5.628 1.00 94.00 109 PRO A O 1
ATOM 840 N N . GLN A 1 110 ? 14.539 -3.443 -3.633 1.00 93.38 110 GLN A N 1
ATOM 841 C CA . GLN A 1 110 ? 13.493 -4.268 -3.023 1.00 93.38 110 GLN A CA 1
ATOM 842 C C . GLN A 1 110 ? 12.081 -3.778 -3.352 1.00 93.38 110 GLN A C 1
ATOM 844 O O . GLN A 1 110 ? 11.176 -4.605 -3.461 1.00 93.38 110 GLN A O 1
ATOM 849 N N . GLY A 1 111 ? 11.894 -2.478 -3.590 1.00 95.94 111 GLY A N 1
ATOM 850 C CA . GLY A 1 111 ? 10.590 -1.869 -3.870 1.00 95.94 111 GLY A CA 1
ATOM 851 C C . GLY A 1 111 ? 9.794 -2.561 -4.985 1.00 95.94 111 GLY A C 1
ATOM 852 O O . GLY A 1 111 ? 8.678 -3.028 -4.742 1.00 95.94 111 GLY A O 1
ATOM 853 N N . PRO A 1 112 ? 10.363 -2.736 -6.197 1.00 96.00 112 PRO A N 1
ATOM 854 C CA . PRO A 1 112 ? 9.685 -3.428 -7.296 1.00 96.00 112 PRO A CA 1
ATOM 855 C C . PRO A 1 112 ? 9.359 -4.896 -7.000 1.00 96.00 112 PRO A C 1
ATOM 857 O O . PRO A 1 112 ? 8.395 -5.441 -7.538 1.00 96.00 112 PRO A O 1
ATOM 860 N N . GLN A 1 113 ? 10.165 -5.557 -6.168 1.00 95.44 113 GLN A N 1
ATOM 861 C CA . GLN A 1 113 ? 9.943 -6.953 -5.788 1.00 95.44 113 GLN A CA 1
ATOM 862 C C . GLN A 1 113 ? 8.792 -7.052 -4.789 1.00 95.44 113 GLN A C 1
ATOM 864 O O . GLN A 1 113 ? 7.912 -7.893 -4.959 1.00 95.44 113 GLN A O 1
ATOM 869 N N . LEU A 1 114 ? 8.750 -6.142 -3.816 1.00 96.62 114 LEU A N 1
ATOM 870 C CA . LEU A 1 114 ? 7.662 -6.035 -2.853 1.00 96.62 114 LEU A CA 1
ATOM 871 C C . LEU A 1 114 ? 6.335 -5.698 -3.536 1.00 96.62 114 LEU A C 1
ATOM 873 O O . LEU A 1 114 ? 5.331 -6.336 -3.244 1.00 96.62 114 LEU A O 1
ATOM 877 N N . HIS A 1 115 ? 6.341 -4.797 -4.524 1.00 97.19 115 HIS A N 1
ATOM 878 C CA . HIS A 1 115 ? 5.155 -4.488 -5.332 1.00 97.19 115 HIS A CA 1
ATOM 879 C C . HIS A 1 115 ? 4.609 -5.743 -6.040 1.00 97.19 115 HIS A C 1
ATOM 881 O O . HIS A 1 115 ? 3.418 -6.026 -5.952 1.00 97.19 115 HIS A O 1
ATOM 887 N N . LYS A 1 116 ? 5.470 -6.561 -6.656 1.00 96.31 116 LYS A N 1
ATOM 888 C CA . LYS A 1 116 ? 5.042 -7.826 -7.289 1.00 96.31 116 LYS A CA 1
ATOM 889 C C . LYS A 1 116 ? 4.463 -8.835 -6.297 1.00 96.31 116 LYS A C 1
ATOM 891 O O . LYS A 1 116 ? 3.574 -9.604 -6.649 1.00 96.31 116 LYS A O 1
ATOM 896 N N . VAL A 1 117 ? 4.992 -8.878 -5.076 1.00 96.88 117 VAL A N 1
ATOM 897 C CA . VAL A 1 117 ? 4.470 -9.770 -4.035 1.00 96.88 117 VAL A CA 1
ATOM 898 C C . VAL A 1 117 ? 3.124 -9.260 -3.517 1.00 96.88 117 VAL A C 1
ATOM 900 O O . VAL A 1 117 ? 2.197 -10.055 -3.397 1.00 96.88 117 VAL A O 1
ATOM 903 N N . LEU A 1 118 ? 2.977 -7.949 -3.300 1.00 97.50 118 LEU A N 1
ATOM 904 C CA . LEU A 1 118 ? 1.695 -7.328 -2.950 1.00 97.50 118 LEU A CA 1
ATOM 905 C C . LEU A 1 118 ? 0.628 -7.643 -3.999 1.00 97.50 118 LEU A C 1
ATOM 907 O O . LEU A 1 118 ? -0.440 -8.123 -3.645 1.00 97.50 118 LEU A O 1
ATOM 911 N N . GLU A 1 119 ? 0.951 -7.474 -5.281 1.00 97.12 119 GLU A N 1
ATOM 912 C CA . GLU A 1 119 ? 0.070 -7.824 -6.398 1.00 97.12 119 GLU A CA 1
ATOM 913 C C . GLU A 1 119 ? -0.368 -9.293 -6.357 1.00 97.12 119 GLU A C 1
ATOM 915 O O . GLU A 1 119 ? -1.538 -9.588 -6.573 1.00 97.12 119 GLU A O 1
ATOM 920 N N . ARG A 1 120 ? 0.541 -10.224 -6.046 1.00 95.88 120 ARG A N 1
ATOM 921 C CA . ARG A 1 120 ? 0.196 -11.647 -5.932 1.00 95.88 120 ARG A CA 1
ATOM 922 C C . ARG A 1 120 ? -0.773 -11.918 -4.779 1.00 95.88 120 ARG A C 1
ATOM 924 O O . ARG A 1 120 ? -1.662 -12.748 -4.933 1.00 95.88 120 ARG A O 1
ATOM 931 N N . ILE A 1 121 ? -0.568 -11.269 -3.633 1.00 95.19 121 ILE A N 1
ATOM 932 C CA . ILE A 1 121 ? -1.349 -11.519 -2.413 1.00 95.19 121 ILE A CA 1
ATOM 933 C C . ILE A 1 121 ? -2.719 -10.838 -2.492 1.00 95.19 121 ILE A C 1
ATOM 935 O O . ILE A 1 121 ? -3.718 -11.435 -2.102 1.00 95.19 121 ILE A O 1
ATOM 939 N N . THR A 1 122 ? -2.777 -9.597 -2.982 1.00 96.56 122 THR A N 1
ATOM 940 C CA . THR A 1 122 ? -4.011 -8.794 -2.997 1.00 96.56 122 THR A CA 1
ATOM 941 C C . THR A 1 122 ? -4.739 -8.827 -4.337 1.00 96.56 122 THR A C 1
ATOM 943 O O . THR A 1 122 ? -5.898 -8.429 -4.414 1.00 96.56 122 THR A O 1
ATOM 946 N N . GLY A 1 123 ? -4.072 -9.263 -5.408 1.00 97.50 123 GLY A N 1
ATOM 947 C CA . GLY A 1 123 ? -4.558 -9.126 -6.782 1.00 97.50 123 GLY A CA 1
ATOM 948 C C . GLY A 1 123 ? -4.476 -7.692 -7.322 1.00 97.50 123 GLY A C 1
ATOM 949 O O . GLY A 1 123 ? -4.927 -7.435 -8.439 1.00 97.50 123 GLY A O 1
ATOM 950 N N . GLN A 1 124 ? -3.929 -6.741 -6.553 1.00 96.31 124 GLN A N 1
ATOM 951 C CA . GLN A 1 124 ? -3.935 -5.325 -6.904 1.00 96.31 124 GLN A CA 1
ATOM 952 C C . GLN A 1 124 ? -2.565 -4.851 -7.406 1.00 96.31 124 GLN A C 1
ATOM 954 O O . GLN A 1 124 ? -1.610 -4.705 -6.645 1.00 96.31 124 GLN A O 1
ATOM 959 N N . HIS A 1 125 ? -2.499 -4.508 -8.694 1.00 96.00 125 HIS A N 1
ATOM 960 C CA . HIS A 1 125 ? -1.299 -3.958 -9.340 1.00 96.00 125 HIS A CA 1
ATOM 961 C C . HIS A 1 125 ? -0.977 -2.511 -8.936 1.00 96.00 125 HIS A C 1
ATOM 963 O O . HIS A 1 125 ? 0.101 -2.005 -9.240 1.00 96.00 125 HIS A O 1
ATOM 969 N N . THR A 1 126 ? -1.903 -1.794 -8.307 1.00 96.75 126 THR A N 1
ATOM 970 C CA . THR A 1 126 ? -1.770 -0.360 -8.017 1.00 96.75 126 THR A CA 1
ATOM 971 C C . THR A 1 126 ? -1.478 -0.103 -6.545 1.00 96.75 126 THR A C 1
ATOM 973 O O . THR A 1 126 ? -1.926 -0.837 -5.669 1.00 96.75 126 THR A O 1
ATOM 976 N N . VAL A 1 127 ? -0.761 0.987 -6.270 1.00 97.69 127 VAL A N 1
ATOM 977 C CA . VAL A 1 127 ? -0.782 1.639 -4.952 1.00 97.69 127 VAL A CA 1
ATOM 978 C C . VAL A 1 127 ? -1.924 2.665 -4.927 1.00 97.69 127 VAL A C 1
ATOM 980 O O . VAL A 1 127 ? -2.233 3.222 -5.984 1.00 97.69 127 VAL A O 1
ATOM 983 N N . PRO A 1 128 ? -2.532 2.958 -3.768 1.00 98.31 128 PRO A N 1
ATOM 984 C CA . PRO A 1 128 ? -2.212 2.429 -2.437 1.00 98.31 128 PRO A CA 1
ATOM 985 C C . PRO A 1 128 ? -2.754 1.008 -2.193 1.00 98.31 128 PRO A C 1
ATOM 987 O O . PRO A 1 128 ? -3.851 0.680 -2.635 1.00 98.31 128 PRO A O 1
ATOM 990 N N . ASN A 1 129 ? -2.004 0.181 -1.456 1.00 98.38 129 ASN A N 1
ATOM 991 C CA . ASN A 1 129 ? -2.528 -1.035 -0.812 1.00 98.38 129 ASN A CA 1
ATOM 992 C C . ASN A 1 129 ? -2.657 -0.755 0.690 1.00 98.38 129 ASN A C 1
ATOM 994 O O . ASN A 1 129 ? -1.668 -0.399 1.332 1.00 98.38 129 ASN A O 1
ATOM 998 N N . VAL A 1 130 ? -3.864 -0.901 1.236 1.00 97.75 130 VAL A N 1
ATOM 999 C CA . VAL A 1 130 ? -4.174 -0.601 2.639 1.00 97.75 130 VAL A CA 1
ATOM 1000 C C . VAL A 1 130 ? -4.663 -1.868 3.318 1.00 97.75 130 VAL A C 1
ATOM 1002 O O . VAL A 1 130 ? -5.622 -2.482 2.855 1.00 97.75 130 VAL A O 1
ATOM 1005 N N . PHE A 1 131 ? -4.030 -2.227 4.427 1.00 97.25 131 PHE A N 1
ATOM 1006 C CA . PHE A 1 131 ? -4.453 -3.327 5.281 1.00 97.25 131 PHE A CA 1
ATOM 1007 C C . PHE A 1 131 ? -4.970 -2.763 6.600 1.00 97.25 131 PHE A C 1
ATOM 1009 O O . PHE A 1 131 ? -4.315 -1.918 7.208 1.00 97.25 131 PHE A O 1
ATOM 1016 N N . ILE A 1 132 ? -6.145 -3.228 7.017 1.00 95.19 132 ILE A N 1
ATOM 1017 C CA . ILE A 1 132 ? -6.778 -2.881 8.289 1.00 95.19 132 ILE A CA 1
ATOM 1018 C C . ILE A 1 132 ? -7.077 -4.202 8.982 1.00 95.19 132 ILE A C 1
ATOM 1020 O O . ILE A 1 132 ? -7.845 -5.009 8.454 1.00 95.19 132 ILE A O 1
ATOM 1024 N N . VAL A 1 133 ? -6.459 -4.437 10.135 1.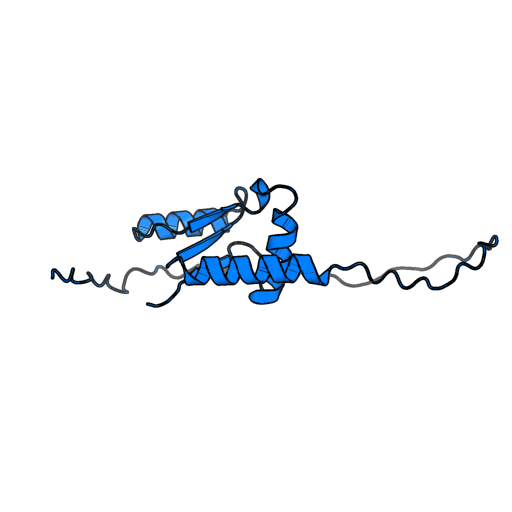00 87.81 133 VAL A N 1
A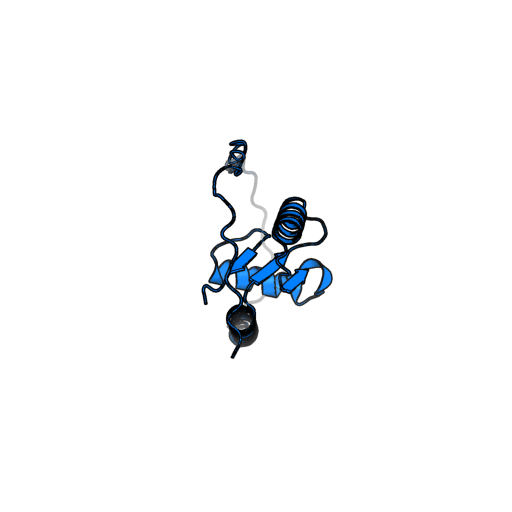TOM 1025 C CA . VAL A 1 133 ? -6.786 -5.600 10.959 1.00 87.81 133 VAL A CA 1
ATOM 1026 C C . VAL A 1 133 ? -7.905 -5.198 11.904 1.00 87.81 133 VAL A C 1
ATOM 1028 O O . VAL A 1 133 ? -7.779 -4.242 12.666 1.00 87.81 133 VAL A O 1
ATOM 1031 N N . GLN A 1 134 ? -9.022 -5.914 11.830 1.00 64.31 134 GLN A N 1
ATOM 1032 C CA . GLN A 1 134 ? -10.101 -5.755 12.792 1.00 64.31 134 GLN A CA 1
ATOM 1033 C C . GLN A 1 134 ? -9.717 -6.533 14.054 1.00 64.31 134 GLN A C 1
ATOM 1035 O O . GLN A 1 134 ? -9.565 -7.753 13.992 1.00 64.31 134 GLN A O 1
ATOM 1040 N N . LEU A 1 135 ? -9.471 -5.801 15.144 1.00 55.28 135 LEU A N 1
ATOM 1041 C CA . LEU A 1 135 ? -9.174 -6.348 16.472 1.00 55.28 135 LEU A CA 1
ATOM 1042 C C . LEU A 1 135 ? -10.395 -7.039 17.088 1.00 55.28 135 LEU A C 1
ATOM 1044 O O . LEU A 1 135 ? -11.526 -6.552 16.849 1.00 55.28 135 LEU A O 1
#

InterPro domains:
  IPR002109 Glutaredoxin [PF00462] (74-132)
  IPR014025 Glutaredoxin s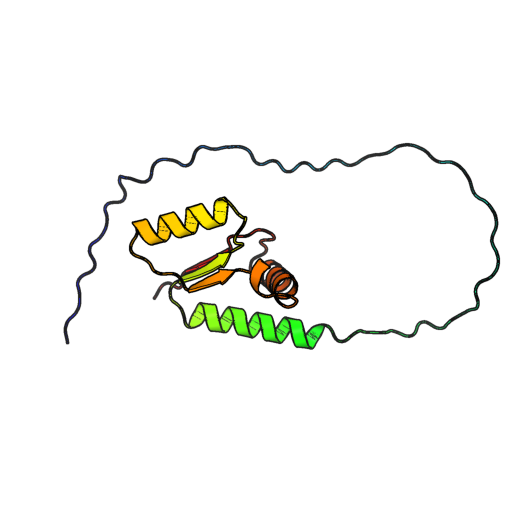ubgroup [PR00160] (74-92)
  IPR014025 Glutaredoxin subgroup [PR00160] (120-133)
  IPR036249 Thioredoxin-like superfamily [SSF52833] (62-132)

Organism: Glycine max (NCBI:txid3847)

Radius of gyration: 23.48 Å; chains: 1; bounding box: 49×41×80 Å

Sequence (135 aa):
MALALGNAIPLSNLKPCPKLSCCCMKKLFFTHSVPISRIPTTPKRTPTTVVRATSSFGSRLEDTIKKTVAENPVVLYSKTWCSYSSEVKILFKKLGVDPLVFELDEMGPQGPQLHKVLERITGQHTVPNVFIVQL